Protein AF-A0A2M8QP90-F1 (afdb_monomer)

Radius of gyration: 18.32 Å; Cα contacts (8 Å, |Δi|>4): 76; chains: 1; bounding box: 29×22×55 Å

Sequence (89 aa):
MGLSMGLPASLDREEPEILRIYETLAAAARARGQIAGMHNHSANYARRMVDLGFDFVTVGSDLGHMLTNGLTDIRRFA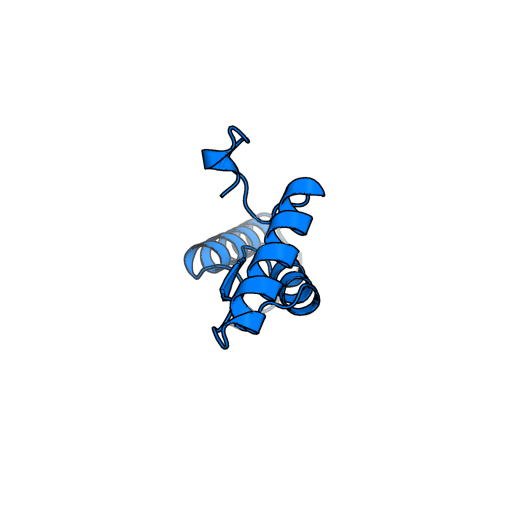VVPEGTAASAY

Foldseek 3Di:
DVVVVVDPDDFLDDPPVVLVVLLVQLVVCVVVVHAAEDEHQAPVSQVVSVVSRHPYYDHRDPVSVCVVVVVVVVVVVVPDDPDDDDDDD

Mean predicted aligned error: 6.04 Å

Structure (mmCIF, N/CA/C/O backbone):
data_AF-A0A2M8QP90-F1
#
_entry.id   AF-A0A2M8QP90-F1
#
loop_
_atom_site.group_PDB
_atom_site.id
_atom_site.type_symbol
_atom_site.label_atom_id
_atom_site.label_alt_id
_atom_site.label_comp_id
_atom_site.label_asym_id
_atom_site.label_entity_id
_atom_site.label_seq_id
_atom_site.pdbx_PDB_ins_code
_atom_site.Cartn_x
_atom_site.Cartn_y
_atom_site.Cartn_z
_atom_site.occupancy
_atom_site.B_iso_or_equiv
_atom_site.auth_seq_id
_atom_site.auth_comp_id
_atom_site.auth_asym_id
_atom_site.auth_atom_id
_atom_site.pdbx_PDB_model_num
ATOM 1 N N . MET A 1 1 ? 8.931 3.301 6.670 1.00 85.31 1 MET A N 1
ATOM 2 C CA . MET A 1 1 ? 8.707 2.583 7.943 1.00 85.31 1 MET A CA 1
ATOM 3 C C . MET A 1 1 ? 9.802 1.544 8.198 1.00 85.31 1 MET A C 1
ATOM 5 O O . MET A 1 1 ? 10.648 1.833 9.028 1.00 85.31 1 MET A O 1
ATOM 9 N N . GLY A 1 2 ? 9.898 0.432 7.452 1.00 91.94 2 GLY A N 1
ATOM 10 C CA . GLY A 1 2 ? 10.884 -0.629 7.755 1.00 91.94 2 GLY A CA 1
ATOM 11 C C . GLY A 1 2 ? 12.360 -0.199 7.805 1.00 91.94 2 GLY A C 1
ATOM 12 O O . GLY A 1 2 ? 13.104 -0.700 8.640 1.00 91.94 2 GLY A O 1
ATOM 13 N N . LEU A 1 3 ? 12.772 0.795 7.008 1.00 94.00 3 LEU A N 1
ATOM 14 C CA . LEU A 1 3 ? 14.131 1.353 7.079 1.00 94.00 3 LEU A CA 1
ATOM 15 C C . LEU A 1 3 ? 14.467 1.913 8.475 1.00 94.00 3 LEU A C 1
ATOM 17 O O . LEU A 1 3 ? 15.555 1.684 8.990 1.00 94.00 3 LEU A O 1
ATOM 21 N N . SER A 1 4 ? 13.513 2.587 9.125 1.00 93.94 4 SER A N 1
ATOM 22 C CA . SER A 1 4 ? 13.666 3.107 10.493 1.00 93.94 4 SER A CA 1
ATOM 23 C C . SER A 1 4 ? 13.730 1.999 11.549 1.00 93.94 4 SER A C 1
ATOM 25 O O . SER A 1 4 ? 14.128 2.259 12.677 1.00 93.94 4 SER A O 1
ATOM 27 N N . MET A 1 5 ? 13.342 0.774 11.189 1.00 94.12 5 MET A N 1
ATOM 28 C CA . MET A 1 5 ? 13.420 -0.420 12.034 1.00 94.12 5 MET A CA 1
ATOM 29 C C . MET A 1 5 ? 14.677 -1.257 11.746 1.00 94.12 5 MET A C 1
ATOM 31 O O . MET A 1 5 ? 14.784 -2.378 12.229 1.00 94.12 5 MET A O 1
ATOM 35 N N . GLY A 1 6 ? 15.617 -0.744 10.942 1.00 95.25 6 GLY A N 1
ATOM 36 C CA . GLY A 1 6 ? 16.845 -1.455 10.575 1.00 95.25 6 GLY A CA 1
ATOM 37 C C . GLY A 1 6 ? 16.672 -2.498 9.468 1.00 95.25 6 GLY A C 1
ATOM 38 O O . GLY A 1 6 ? 17.594 -3.269 9.215 1.00 95.25 6 GLY A O 1
ATOM 39 N N . LEU A 1 7 ? 15.518 -2.534 8.791 1.00 94.56 7 LEU A N 1
ATOM 40 C CA . LEU A 1 7 ? 15.292 -3.442 7.666 1.00 94.56 7 LEU A CA 1
ATOM 41 C C . LEU A 1 7 ? 15.863 -2.858 6.360 1.00 94.56 7 LEU A C 1
ATOM 43 O O . LEU A 1 7 ? 15.819 -1.636 6.168 1.00 94.56 7 LEU A O 1
ATOM 47 N N . PRO A 1 8 ? 16.321 -3.702 5.413 1.00 95.38 8 PRO A N 1
ATOM 48 C CA . PRO A 1 8 ? 16.763 -3.254 4.091 1.00 95.38 8 PRO A CA 1
ATOM 49 C C . PRO A 1 8 ? 15.683 -2.446 3.375 1.00 95.38 8 PRO A C 1
ATOM 51 O O . PRO A 1 8 ? 14.501 -2.728 3.556 1.00 95.38 8 PRO A O 1
ATOM 54 N N . ALA A 1 9 ? 16.054 -1.470 2.544 1.00 93.25 9 ALA A N 1
ATOM 55 C CA . ALA A 1 9 ? 15.082 -0.699 1.770 1.00 93.25 9 ALA A CA 1
ATOM 56 C C . ALA A 1 9 ? 14.225 -1.626 0.887 1.00 93.25 9 ALA A C 1
ATOM 58 O O . ALA A 1 9 ? 14.746 -2.380 0.072 1.00 93.25 9 ALA A O 1
ATOM 59 N N . SER A 1 10 ? 12.908 -1.564 1.079 1.00 93.69 10 SER A N 1
ATOM 60 C CA . SER A 1 10 ? 11.920 -2.335 0.326 1.00 93.69 10 SER A CA 1
ATOM 61 C C . SER A 1 10 ? 10.588 -1.601 0.337 1.00 93.69 10 SER A C 1
ATOM 63 O O . SER A 1 10 ? 10.254 -0.926 1.322 1.00 93.69 10 SER A O 1
ATOM 65 N N . LEU A 1 11 ? 9.847 -1.771 -0.752 1.00 92.94 11 LEU A N 1
ATOM 66 C CA . LEU A 1 11 ? 8.435 -1.423 -0.886 1.00 92.94 11 LEU A CA 1
ATOM 67 C C . LEU A 1 11 ? 7.571 -2.656 -0.576 1.00 92.94 11 LEU A C 1
ATOM 69 O O . LEU A 1 11 ? 8.138 -3.731 -0.387 1.00 92.94 11 LEU A O 1
ATOM 73 N N . ASP A 1 12 ? 6.248 -2.467 -0.492 1.00 95.38 12 ASP A N 1
ATOM 74 C CA . ASP A 1 12 ? 5.221 -3.519 -0.357 1.00 95.38 12 ASP A CA 1
ATOM 75 C C . ASP A 1 12 ? 5.657 -4.674 0.558 1.00 95.38 12 ASP A C 1
ATOM 77 O O . ASP A 1 12 ? 5.982 -5.775 0.119 1.00 95.38 12 ASP A O 1
ATOM 81 N N . ARG A 1 13 ? 5.758 -4.366 1.854 1.00 94.81 13 ARG A N 1
ATOM 82 C CA . ARG A 1 13 ? 6.342 -5.255 2.861 1.00 94.81 13 ARG A CA 1
ATOM 83 C C . ARG A 1 13 ? 5.401 -6.362 3.300 1.00 94.81 13 ARG A C 1
ATOM 85 O O . ARG A 1 13 ? 4.217 -6.143 3.506 1.00 94.81 13 ARG A O 1
ATOM 92 N N . GLU A 1 14 ? 5.971 -7.530 3.544 1.00 95.25 14 GLU A N 1
ATOM 93 C CA . GLU A 1 14 ? 5.221 -8.768 3.772 1.00 95.25 14 GLU A CA 1
ATOM 94 C C . GLU A 1 14 ? 5.521 -9.415 5.126 1.00 95.25 14 GLU A C 1
ATOM 96 O O . GLU A 1 14 ? 4.886 -10.396 5.513 1.00 95.25 14 GLU A O 1
ATOM 101 N N . GLU A 1 15 ? 6.479 -8.868 5.872 1.00 96.25 15 GLU A N 1
ATOM 102 C CA . GLU A 1 15 ? 6.854 -9.376 7.182 1.00 96.25 15 GLU A CA 1
ATOM 103 C C . GLU A 1 15 ? 5.636 -9.319 8.140 1.00 96.25 15 GLU A C 1
ATOM 105 O O . GLU A 1 15 ? 5.029 -8.252 8.297 1.00 96.25 15 GLU A O 1
ATOM 110 N N . PRO A 1 16 ? 5.254 -10.424 8.814 1.00 96.06 16 PRO A N 1
ATOM 111 C CA . PRO A 1 16 ? 4.054 -10.468 9.659 1.00 96.06 16 PRO A CA 1
ATOM 112 C C . PRO A 1 16 ? 4.024 -9.407 10.766 1.00 96.06 16 PRO A C 1
ATOM 114 O O . PRO A 1 16 ? 2.968 -8.879 11.118 1.00 96.06 16 PRO A O 1
ATOM 117 N N . GLU A 1 17 ? 5.186 -9.065 11.323 1.00 95.69 17 GLU A N 1
ATOM 118 C 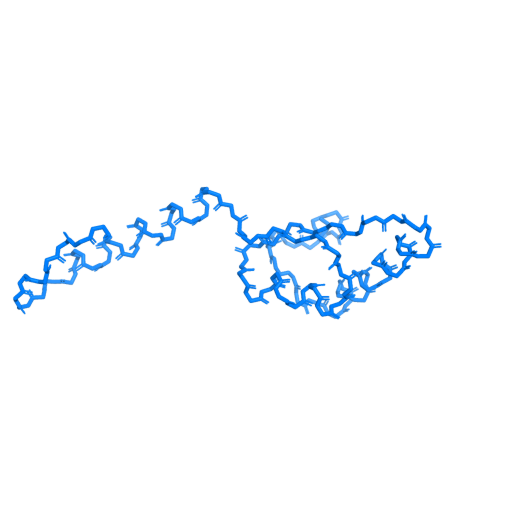CA . GLU A 1 17 ? 5.339 -8.008 12.319 1.00 95.69 17 GLU A CA 1
ATOM 119 C C . GLU A 1 17 ? 4.948 -6.637 11.759 1.00 95.69 17 GLU A C 1
ATOM 121 O O . GLU A 1 17 ? 4.314 -5.843 12.454 1.00 95.69 17 GLU A O 1
ATOM 126 N N . ILE A 1 18 ? 5.296 -6.372 10.501 1.00 96.19 18 ILE A N 1
ATOM 127 C CA . ILE A 1 18 ? 5.016 -5.116 9.804 1.00 96.19 18 ILE A CA 1
ATOM 128 C C . ILE A 1 18 ? 3.523 -5.003 9.488 1.00 96.19 18 ILE A C 1
ATOM 130 O O . ILE A 1 18 ? 2.914 -3.966 9.753 1.00 96.19 18 ILE A O 1
ATOM 134 N N . LEU A 1 19 ? 2.913 -6.085 9.007 1.00 96.94 19 LEU A N 1
ATOM 135 C CA . LEU A 1 19 ? 1.481 -6.130 8.708 1.00 96.94 19 LEU A CA 1
ATOM 136 C C . LEU A 1 19 ? 0.625 -5.903 9.962 1.00 96.94 19 LEU A C 1
ATOM 138 O O . LEU A 1 19 ? -0.309 -5.106 9.943 1.00 96.94 19 LEU A O 1
ATOM 142 N N . ARG A 1 20 ? 1.009 -6.500 11.094 1.00 97.31 20 ARG A N 1
ATOM 143 C CA . ARG A 1 20 ? 0.347 -6.274 12.389 1.00 97.31 20 ARG A CA 1
ATOM 144 C C . ARG A 1 20 ? 0.481 -4.831 12.886 1.00 97.31 20 ARG A C 1
ATOM 146 O O . ARG A 1 20 ? -0.437 -4.301 13.518 1.00 97.31 20 ARG A O 1
ATOM 153 N N . ILE A 1 21 ? 1.601 -4.164 12.593 1.00 97.12 21 ILE A N 1
ATOM 154 C CA . ILE A 1 21 ? 1.741 -2.723 12.848 1.00 97.12 21 ILE A CA 1
ATOM 155 C C . ILE A 1 21 ? 0.741 -1.940 11.989 1.00 97.12 21 ILE A C 1
ATOM 157 O O . ILE A 1 21 ? 0.090 -1.031 12.504 1.00 97.12 21 ILE A O 1
ATOM 161 N N . TYR A 1 22 ? 0.573 -2.295 10.713 1.00 97.50 22 TYR A N 1
ATOM 162 C CA . TYR A 1 22 ? -0.399 -1.644 9.831 1.00 97.50 22 TYR A CA 1
ATOM 163 C C . TYR A 1 22 ? -1.840 -1.792 10.323 1.00 97.50 22 TYR A C 1
ATOM 165 O O . TYR A 1 22 ? -2.539 -0.785 10.412 1.00 97.50 22 TYR A O 1
ATOM 173 N N . GLU 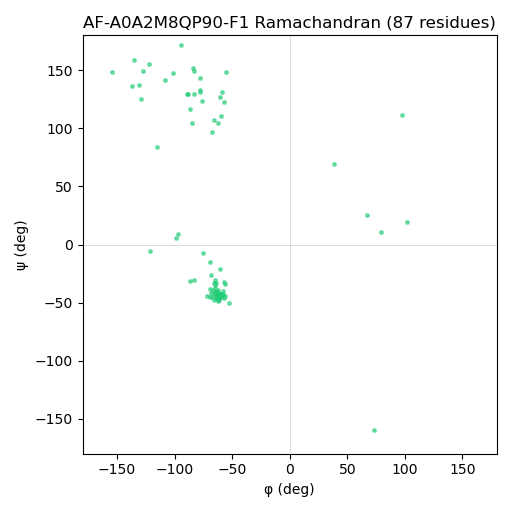A 1 23 ? -2.253 -2.994 10.729 1.00 97.69 23 GLU A N 1
ATOM 174 C CA . GLU A 1 23 ? -3.574 -3.238 11.331 1.00 97.69 23 GLU A CA 1
ATOM 175 C C . GLU A 1 23 ? -3.795 -2.364 12.570 1.00 97.69 23 GLU A C 1
ATOM 177 O O . GLU A 1 23 ? -4.829 -1.709 12.716 1.00 97.69 23 GLU A O 1
ATOM 182 N N . THR A 1 24 ? -2.786 -2.301 13.445 1.00 98.00 24 THR A N 1
ATOM 183 C CA . THR A 1 24 ? -2.830 -1.483 14.664 1.00 98.00 24 THR A CA 1
ATOM 184 C C . THR A 1 24 ? -2.997 0.001 14.326 1.00 98.00 24 THR A C 1
ATOM 186 O O . THR A 1 24 ? -3.802 0.693 14.950 1.00 98.00 24 THR A O 1
ATOM 189 N N . LEU A 1 25 ? -2.264 0.501 13.327 1.00 97.25 25 LEU A N 1
ATOM 190 C CA . LEU A 1 25 ? -2.336 1.895 12.884 1.00 97.25 25 LEU A CA 1
ATOM 191 C C . LEU A 1 25 ? -3.698 2.233 12.273 1.00 97.25 25 LEU A C 1
ATOM 193 O O . LEU A 1 25 ? -4.292 3.239 12.662 1.00 97.25 25 LEU A O 1
ATOM 197 N N . ALA A 1 26 ? -4.200 1.394 11.365 1.00 98.00 26 ALA A N 1
ATOM 198 C CA . ALA A 1 26 ? -5.497 1.584 10.722 1.00 98.00 26 ALA A CA 1
ATOM 199 C C . ALA A 1 26 ? -6.635 1.577 11.755 1.00 98.00 26 ALA A C 1
ATOM 201 O O . ALA A 1 26 ? -7.448 2.503 11.803 1.00 98.00 26 ALA A O 1
ATOM 202 N N . ALA A 1 27 ? -6.641 0.595 12.664 1.00 98.19 27 ALA A N 1
ATOM 203 C CA . ALA A 1 27 ? -7.623 0.519 13.741 1.00 98.19 27 ALA A CA 1
ATOM 204 C C . ALA A 1 27 ? -7.567 1.746 14.666 1.00 98.19 27 ALA A C 1
ATOM 206 O O . ALA A 1 27 ? -8.608 2.296 15.032 1.00 98.19 27 ALA A O 1
ATOM 207 N N . ALA A 1 28 ? -6.363 2.203 15.022 1.00 98.44 28 ALA A N 1
ATOM 208 C CA . ALA A 1 28 ? -6.182 3.358 15.891 1.00 98.44 28 ALA A CA 1
ATOM 209 C C . ALA A 1 28 ? -6.587 4.681 15.220 1.00 98.44 28 ALA A C 1
ATOM 211 O O . ALA A 1 28 ? -7.160 5.543 15.885 1.00 98.44 28 ALA A O 1
ATOM 212 N N . ALA A 1 29 ? -6.311 4.859 13.925 1.00 98.38 29 ALA A N 1
ATOM 213 C CA . ALA A 1 29 ? -6.773 6.015 13.155 1.00 98.38 29 ALA A CA 1
ATOM 214 C C . ALA A 1 29 ? -8.307 6.047 13.093 1.00 98.38 29 ALA A C 1
ATOM 216 O O . ALA A 1 29 ? -8.922 7.048 13.471 1.00 98.38 29 ALA A O 1
ATOM 217 N N . ARG A 1 30 ? -8.927 4.910 12.755 1.00 97.06 30 ARG A N 1
ATOM 218 C CA . ARG A 1 30 ? -10.385 4.764 12.714 1.00 97.06 30 ARG A CA 1
ATOM 219 C C . ARG A 1 30 ? -11.039 5.052 14.064 1.00 97.06 30 ARG A C 1
ATOM 221 O O . ARG A 1 30 ? -12.032 5.769 14.119 1.00 97.06 30 ARG A O 1
ATOM 228 N N . ALA A 1 31 ? -10.467 4.554 15.164 1.00 98.25 31 ALA A N 1
ATOM 229 C CA . ALA A 1 31 ? -10.969 4.816 16.517 1.00 98.25 31 ALA A CA 1
ATOM 230 C C . ALA A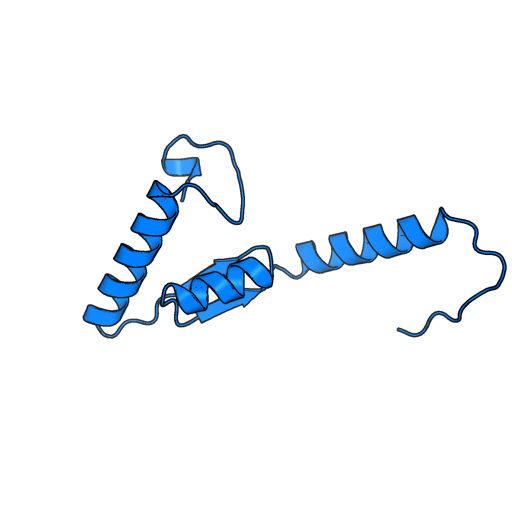 1 31 ? -10.972 6.312 16.889 1.00 98.25 31 ALA A C 1
ATOM 232 O O . ALA A 1 31 ? -11.715 6.724 17.776 1.00 98.25 31 ALA A O 1
ATOM 233 N N . ARG A 1 32 ? -10.163 7.130 16.204 1.00 98.44 32 ARG A N 1
ATOM 234 C CA . ARG A 1 32 ? -10.096 8.590 16.372 1.00 98.44 32 ARG A CA 1
ATOM 235 C C . ARG A 1 32 ? -10.896 9.358 15.313 1.00 98.44 32 ARG A C 1
ATOM 237 O O . ARG A 1 32 ? -10.797 10.580 15.268 1.00 98.44 32 ARG A O 1
ATOM 244 N N . GLY A 1 33 ? -11.643 8.671 14.446 1.00 98.00 33 GLY A N 1
ATOM 245 C CA . GLY A 1 33 ? -12.363 9.292 13.330 1.00 98.00 33 GLY A CA 1
ATOM 246 C C . GLY A 1 33 ? -11.442 9.877 12.253 1.00 98.00 33 GLY A C 1
ATOM 247 O O . GLY A 1 33 ? -11.828 10.821 11.569 1.00 98.00 33 GLY A O 1
ATOM 248 N N . GLN A 1 34 ? -10.216 9.361 12.126 1.00 98.50 34 GLN A N 1
ATOM 249 C CA . GLN A 1 34 ? -9.236 9.796 11.130 1.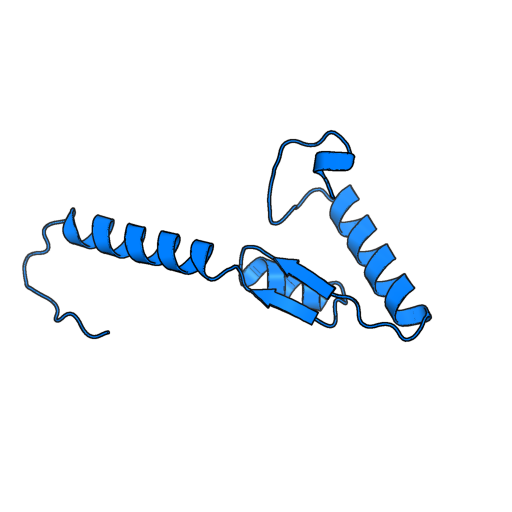00 98.50 34 GLN A CA 1
ATOM 250 C C . GLN A 1 34 ? -9.182 8.813 9.958 1.00 98.50 34 GLN A C 1
ATOM 252 O O . GLN A 1 34 ? -9.319 7.608 10.154 1.00 98.50 34 GLN A O 1
ATOM 257 N N . ILE A 1 35 ? -8.914 9.337 8.761 1.00 98.12 35 ILE A N 1
ATOM 258 C CA . ILE A 1 35 ? -8.698 8.545 7.544 1.00 98.12 35 ILE A CA 1
ATOM 259 C C . ILE A 1 35 ? -7.298 7.923 7.596 1.00 98.12 35 ILE A C 1
ATOM 261 O O . ILE A 1 35 ? -6.301 8.643 7.706 1.00 98.12 35 ILE A O 1
ATOM 265 N N . ALA A 1 36 ? -7.212 6.597 7.489 1.00 98.31 36 ALA A N 1
ATOM 266 C CA . ALA A 1 36 ? -5.943 5.884 7.388 1.00 98.31 36 ALA A CA 1
ATOM 267 C C . ALA A 1 36 ? -5.483 5.797 5.924 1.00 98.31 36 ALA A C 1
ATOM 269 O O . ALA A 1 36 ? -6.134 5.164 5.092 1.00 98.31 36 ALA A O 1
ATOM 270 N N . GLY A 1 37 ? -4.340 6.418 5.613 1.00 97.94 37 GLY A N 1
ATOM 271 C CA . GLY A 1 37 ? -3.744 6.428 4.274 1.00 97.94 37 GLY A CA 1
ATOM 272 C C . GLY A 1 37 ? -2.475 5.574 4.156 1.00 97.94 37 GLY A C 1
ATOM 273 O O . GLY A 1 37 ? -1.645 5.600 5.065 1.00 97.94 37 GLY A O 1
ATOM 274 N N . MET A 1 38 ? -2.276 4.875 3.031 1.00 97.75 38 MET A N 1
ATOM 275 C CA . MET A 1 38 ? -1.016 4.177 2.724 1.00 97.75 38 MET A CA 1
ATOM 276 C C . MET A 1 38 ? -0.559 4.365 1.271 1.00 97.75 38 MET A C 1
ATOM 278 O O . MET A 1 38 ? -1.340 4.235 0.329 1.00 97.75 38 MET A O 1
ATOM 282 N N . HIS A 1 39 ? 0.740 4.625 1.095 1.00 97.12 39 HIS A N 1
ATOM 283 C CA . HIS A 1 39 ? 1.398 4.529 -0.205 1.00 97.12 39 HIS A CA 1
ATOM 284 C C . HIS A 1 39 ? 1.797 3.080 -0.506 1.0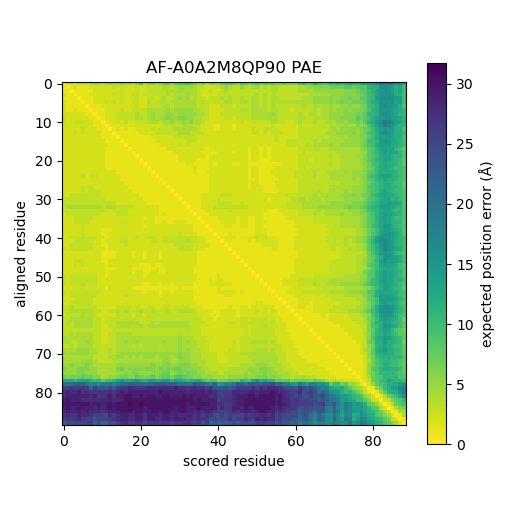0 97.12 39 HIS A C 1
ATOM 286 O O . HIS A 1 39 ? 2.470 2.458 0.315 1.00 97.12 39 HIS A O 1
ATOM 292 N N . ASN A 1 40 ? 1.439 2.589 -1.693 1.00 97.50 40 ASN A N 1
ATOM 293 C CA . ASN A 1 40 ? 1.754 1.238 -2.165 1.00 97.50 40 ASN A CA 1
ATOM 294 C C . ASN A 1 40 ? 2.423 1.290 -3.533 1.00 97.50 40 ASN A C 1
ATOM 296 O O . ASN A 1 40 ? 2.119 2.169 -4.343 1.00 97.50 40 ASN A O 1
ATOM 300 N N . HIS A 1 41 ? 3.286 0.319 -3.805 1.00 96.06 41 HIS A N 1
ATOM 301 C CA . HIS A 1 41 ? 4.004 0.195 -5.066 1.00 96.06 41 HIS A CA 1
ATOM 302 C C . HIS A 1 41 ? 3.214 -0.579 -6.125 1.00 96.06 41 HIS A C 1
ATOM 304 O O . HIS A 1 41 ? 3.324 -0.268 -7.309 1.00 96.06 41 HIS A O 1
ATOM 310 N N . SER A 1 42 ? 2.390 -1.545 -5.714 1.00 95.38 42 SER A N 1
ATOM 311 C CA . SER A 1 42 ? 1.594 -2.381 -6.614 1.00 95.38 42 SER A CA 1
ATOM 312 C C . SER A 1 42 ? 0.090 -2.317 -6.333 1.00 95.38 42 SER A C 1
ATOM 314 O O . SER A 1 42 ? -0.359 -2.063 -5.213 1.00 95.38 42 SER A O 1
ATOM 316 N N . ALA A 1 43 ? -0.712 -2.599 -7.365 1.00 96.25 43 ALA A N 1
ATOM 317 C CA . ALA A 1 43 ? -2.171 -2.650 -7.259 1.00 96.25 43 ALA A CA 1
ATOM 318 C C . ALA A 1 43 ? -2.665 -3.773 -6.336 1.00 96.25 43 ALA A C 1
ATOM 320 O O . ALA A 1 43 ? -3.570 -3.559 -5.531 1.00 96.25 43 ALA A O 1
ATOM 321 N N . ASN A 1 44 ? -2.044 -4.954 -6.408 1.00 97.19 44 ASN A N 1
ATOM 322 C CA . ASN A 1 44 ? -2.415 -6.090 -5.562 1.00 97.19 44 ASN A CA 1
ATOM 323 C C . ASN A 1 44 ? -2.172 -5.783 -4.082 1.00 97.19 44 ASN A C 1
ATOM 325 O O . ASN A 1 44 ? -3.025 -6.062 -3.240 1.00 97.19 44 ASN A O 1
ATOM 329 N N . TYR A 1 45 ? -1.037 -5.156 -3.770 1.00 97.75 45 TYR A N 1
ATOM 330 C CA . TYR A 1 45 ? -0.727 -4.769 -2.404 1.00 97.75 45 TYR A CA 1
ATOM 331 C C . TYR A 1 45 ? -1.660 -3.655 -1.911 1.00 97.75 45 TYR A C 1
ATOM 333 O O . TYR A 1 45 ? -2.207 -3.759 -0.816 1.00 97.75 45 TYR A O 1
ATOM 341 N N . ALA A 1 46 ? -1.960 -2.653 -2.747 1.00 98.31 46 ALA A N 1
ATOM 342 C CA . ALA A 1 46 ? -2.957 -1.630 -2.426 1.00 98.31 46 ALA A CA 1
ATOM 343 C C . ALA A 1 46 ? -4.329 -2.240 -2.091 1.00 98.31 46 ALA A C 1
ATOM 345 O O . ALA A 1 46 ? -4.940 -1.867 -1.088 1.00 98.31 46 ALA A O 1
ATOM 346 N N . ARG A 1 47 ? -4.794 -3.227 -2.875 1.00 98.25 47 ARG A N 1
ATOM 347 C CA . ARG A 1 47 ? -6.056 -3.931 -2.600 1.00 98.25 47 ARG A CA 1
ATOM 348 C C . ARG A 1 47 ? -6.033 -4.619 -1.241 1.00 98.25 47 ARG A C 1
ATOM 350 O O . ARG A 1 47 ? -7.014 -4.523 -0.507 1.00 98.25 47 ARG A O 1
ATOM 357 N N . ARG A 1 48 ? -4.919 -5.260 -0.896 1.00 97.81 48 ARG A N 1
ATOM 358 C CA . ARG A 1 48 ? -4.739 -5.892 0.410 1.00 97.81 48 ARG A CA 1
ATOM 359 C C . ARG A 1 48 ? -4.736 -4.878 1.553 1.00 97.81 48 ARG A C 1
ATOM 361 O O . ARG A 1 48 ? -5.285 -5.168 2.607 1.00 97.81 48 ARG A O 1
ATOM 368 N N . MET A 1 49 ? -4.155 -3.692 1.371 1.00 98.19 49 MET A N 1
ATOM 369 C CA . MET A 1 49 ? -4.188 -2.657 2.413 1.00 98.19 49 MET A CA 1
ATOM 370 C C . MET A 1 49 ? -5.608 -2.148 2.669 1.00 98.19 49 MET A C 1
ATOM 372 O O . MET A 1 49 ? -5.958 -1.880 3.815 1.00 98.19 49 MET A O 1
ATOM 376 N N . VAL A 1 50 ? -6.458 -2.101 1.639 1.00 98.12 50 VAL A N 1
ATOM 377 C CA . VAL A 1 50 ? -7.897 -1.859 1.833 1.00 98.12 50 VAL A CA 1
ATOM 378 C C . VAL A 1 50 ? -8.521 -2.961 2.699 1.00 98.12 50 VAL A C 1
ATOM 380 O O . VAL A 1 50 ? -9.261 -2.651 3.627 1.00 98.12 50 VAL A O 1
ATOM 383 N N . ASP A 1 51 ? -8.177 -4.236 2.472 1.00 97.38 51 ASP A N 1
ATOM 384 C CA . ASP A 1 51 ? -8.671 -5.349 3.305 1.00 97.38 51 ASP A CA 1
ATOM 385 C C . ASP A 1 51 ? -8.168 -5.287 4.758 1.00 97.38 51 ASP A C 1
ATOM 387 O O . ASP A 1 51 ? -8.887 -5.683 5.674 1.00 97.38 51 ASP A O 1
ATOM 391 N N . LEU A 1 52 ? -6.973 -4.734 4.991 1.00 96.69 52 LEU A N 1
ATOM 392 C CA . LEU A 1 52 ? -6.434 -4.472 6.334 1.00 96.69 52 LEU A CA 1
ATOM 393 C C . LEU A 1 52 ? -7.071 -3.254 7.026 1.00 96.69 52 LEU A C 1
ATOM 395 O O . LEU A 1 52 ? -6.820 -3.020 8.209 1.00 96.69 52 LEU A O 1
ATOM 399 N N . GLY A 1 53 ? -7.908 -2.490 6.320 1.00 96.88 53 GLY A N 1
ATOM 400 C CA . GLY A 1 53 ? -8.684 -1.388 6.885 1.00 96.88 53 GLY A CA 1
ATOM 401 C C . GLY A 1 53 ? -8.131 0.010 6.615 1.00 96.88 53 GLY A C 1
ATOM 402 O O . GLY A 1 53 ? -8.492 0.931 7.343 1.00 96.88 53 GLY A O 1
ATOM 403 N N . PHE A 1 54 ? -7.274 0.188 5.606 1.00 98.56 54 PHE A N 1
ATOM 404 C CA . PHE A 1 54 ? -6.918 1.524 5.120 1.00 98.56 54 PHE A CA 1
ATOM 405 C C . PH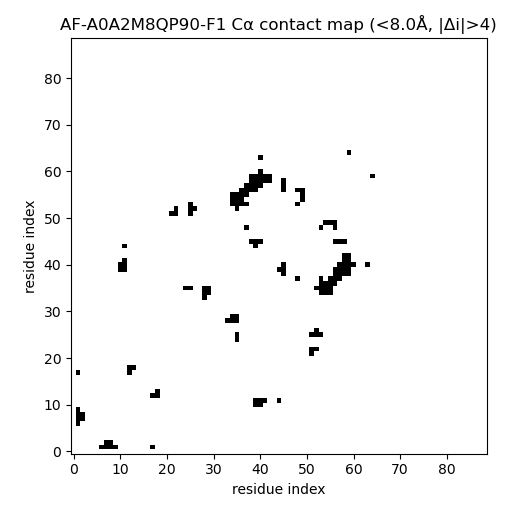E A 1 54 ? -8.033 2.095 4.238 1.00 98.56 54 PHE A C 1
ATOM 407 O O . PHE A 1 54 ? -8.510 1.434 3.317 1.00 98.56 54 PHE A O 1
ATOM 414 N N . ASP A 1 55 ? -8.407 3.346 4.497 1.00 98.12 55 ASP A N 1
ATOM 415 C CA . ASP A 1 55 ? -9.475 4.057 3.787 1.00 98.12 55 ASP A CA 1
ATOM 416 C C . ASP A 1 55 ? -8.984 4.677 2.470 1.00 98.12 55 ASP A C 1
ATOM 418 O O . ASP A 1 55 ? -9.742 4.829 1.512 1.00 98.12 55 ASP A O 1
ATOM 422 N N . PHE A 1 56 ? -7.704 5.059 2.424 1.00 98.19 56 PHE A N 1
ATOM 423 C CA . PHE A 1 56 ? -7.071 5.686 1.269 1.00 98.19 56 PHE A CA 1
ATOM 424 C C . PHE A 1 56 ? -5.777 4.959 0.904 1.00 98.19 56 PHE A C 1
ATOM 426 O O . PHE A 1 56 ? -4.862 4.830 1.718 1.00 98.19 56 PHE A O 1
ATOM 433 N N . VAL A 1 57 ? -5.665 4.514 -0.346 1.00 98.44 57 VAL A N 1
ATOM 434 C CA . VAL A 1 57 ? -4.482 3.806 -0.843 1.00 98.44 57 VAL A CA 1
ATOM 435 C C . VAL A 1 57 ? -4.003 4.411 -2.155 1.00 98.44 57 VAL A C 1
ATOM 437 O O . VAL A 1 57 ? -4.808 4.704 -3.038 1.00 98.44 57 VAL A O 1
ATOM 440 N N . THR A 1 58 ? -2.689 4.575 -2.316 1.00 98.19 58 THR A N 1
ATOM 441 C CA . THR A 1 58 ? -2.122 4.827 -3.649 1.00 98.19 58 THR A CA 1
ATOM 442 C C . THR A 1 58 ? -1.911 3.506 -4.379 1.00 98.19 58 THR A C 1
ATOM 444 O O . THR A 1 58 ? -1.656 2.480 -3.749 1.00 98.19 58 THR A O 1
ATOM 447 N N . VAL A 1 59 ? -1.963 3.542 -5.709 1.00 97.44 59 VAL A N 1
ATOM 448 C CA . VAL A 1 59 ? -1.672 2.400 -6.583 1.00 97.44 59 VAL A CA 1
ATOM 449 C C . VAL A 1 59 ? -0.431 2.747 -7.397 1.00 97.44 59 VAL A C 1
ATOM 451 O O . VAL A 1 59 ? -0.540 3.277 -8.495 1.00 97.44 59 VAL A O 1
ATOM 454 N N . GLY A 1 60 ? 0.749 2.533 -6.821 1.00 95.81 60 GLY A N 1
ATOM 455 C CA . GLY A 1 60 ? 2.021 2.879 -7.452 1.00 95.81 60 GLY A CA 1
ATOM 456 C C . GLY A 1 60 ? 2.322 4.381 -7.481 1.00 95.81 60 GLY A C 1
ATOM 457 O O . GLY A 1 60 ? 1.790 5.173 -6.697 1.00 95.81 60 GLY A O 1
ATOM 458 N N . SER A 1 61 ? 3.224 4.751 -8.389 1.00 96.38 61 SER A N 1
ATOM 459 C CA . SER A 1 61 ? 3.597 6.128 -8.725 1.00 96.38 61 SER A CA 1
ATOM 460 C C . SER A 1 61 ? 3.674 6.293 -10.241 1.00 96.38 61 SER A C 1
ATOM 462 O O . SER A 1 61 ? 3.856 5.319 -10.973 1.00 96.38 61 SER A O 1
ATOM 464 N N . ASP A 1 62 ? 3.570 7.533 -10.711 1.00 96.12 62 ASP A N 1
ATOM 465 C CA . ASP A 1 62 ? 3.751 7.896 -12.118 1.00 96.12 62 ASP A CA 1
ATOM 466 C C . ASP A 1 62 ? 5.086 7.386 -12.682 1.00 96.12 62 ASP A C 1
ATOM 468 O O . ASP A 1 62 ? 5.101 6.675 -13.685 1.00 96.12 62 ASP A O 1
ATOM 472 N N . LEU A 1 63 ? 6.195 7.643 -11.986 1.00 95.50 63 LEU A N 1
ATOM 473 C CA . LEU A 1 63 ? 7.525 7.180 -12.361 1.00 95.50 63 LEU A CA 1
ATOM 474 C C . LEU A 1 63 ? 7.593 5.650 -12.418 1.00 95.50 63 LEU A C 1
ATOM 476 O O . LEU A 1 63 ? 8.141 5.094 -13.369 1.00 95.50 63 LEU A O 1
ATOM 480 N N . GLY A 1 64 ? 7.024 4.959 -11.424 1.00 94.31 64 GLY A N 1
ATOM 481 C CA . GLY A 1 64 ? 6.993 3.496 -11.391 1.00 94.31 64 GLY A CA 1
ATOM 482 C C . GLY A 1 64 ? 6.237 2.910 -12.585 1.00 94.31 64 GLY A C 1
ATOM 483 O O . GLY A 1 64 ? 6.717 1.969 -13.223 1.00 94.31 64 GLY A O 1
ATOM 484 N N . HIS A 1 65 ? 5.096 3.502 -12.938 1.00 95.56 65 HIS A N 1
ATOM 485 C CA . HIS A 1 65 ? 4.310 3.095 -14.100 1.00 95.56 65 HIS A CA 1
ATOM 486 C C . HIS A 1 65 ? 5.023 3.395 -15.420 1.00 95.56 65 HIS A C 1
ATOM 488 O O . HIS A 1 65 ? 5.098 2.514 -16.277 1.00 95.56 65 HIS A O 1
ATOM 494 N N . MET A 1 66 ? 5.605 4.589 -15.571 1.00 96.88 66 MET A N 1
ATOM 495 C CA . MET A 1 66 ? 6.365 4.963 -16.767 1.00 96.88 66 MET A CA 1
ATOM 496 C C . MET A 1 66 ? 7.554 4.027 -16.997 1.00 96.88 66 MET A C 1
ATOM 498 O O . MET A 1 66 ? 7.746 3.548 -18.112 1.00 96.88 66 MET A O 1
ATOM 502 N N . LEU A 1 67 ? 8.320 3.713 -15.947 1.00 96.50 67 LEU A N 1
ATOM 503 C CA . LEU A 1 67 ? 9.447 2.781 -16.033 1.00 96.50 67 LEU A CA 1
ATOM 504 C C . LEU A 1 67 ? 8.987 1.365 -16.391 1.00 96.50 67 LEU A C 1
ATOM 506 O O . LEU A 1 67 ? 9.568 0.734 -17.273 1.00 96.50 67 LEU A O 1
ATOM 510 N N . THR A 1 68 ? 7.935 0.869 -15.737 1.00 94.31 68 THR A N 1
ATOM 511 C CA . THR A 1 68 ? 7.409 -0.483 -15.981 1.00 94.31 68 THR A CA 1
ATOM 512 C C . THR A 1 68 ? 6.908 -0.633 -17.414 1.00 94.31 68 THR A C 1
ATOM 514 O O . THR A 1 68 ? 7.242 -1.613 -18.088 1.00 94.31 68 THR A O 1
ATOM 517 N N . ASN A 1 69 ? 6.143 0.345 -17.906 1.00 95.69 69 ASN A N 1
ATOM 518 C CA . ASN A 1 69 ? 5.626 0.305 -19.268 1.00 95.69 69 ASN A CA 1
ATOM 519 C C . ASN A 1 69 ? 6.745 0.492 -20.299 1.00 95.69 69 ASN A C 1
ATOM 521 O O . ASN A 1 69 ? 6.857 -0.305 -21.224 1.00 95.69 69 ASN A O 1
ATOM 525 N N . GLY A 1 70 ? 7.647 1.455 -20.087 1.00 96.62 70 GLY A N 1
ATOM 526 C CA . GLY A 1 70 ? 8.787 1.674 -20.978 1.00 96.62 70 GLY A CA 1
ATOM 527 C C . GLY A 1 70 ? 9.682 0.437 -21.109 1.00 96.62 70 GLY A C 1
ATOM 528 O O . GLY A 1 70 ? 10.064 0.058 -22.214 1.00 96.62 70 GLY A O 1
ATOM 529 N N . LEU A 1 71 ? 9.964 -0.263 -20.004 1.00 95.75 71 LEU A N 1
ATOM 530 C CA . LEU A 1 71 ? 10.699 -1.533 -20.045 1.00 95.75 71 LEU A CA 1
ATOM 531 C C . LEU A 1 71 ? 9.926 -2.636 -20.774 1.00 95.75 71 LEU A C 1
ATOM 533 O O . LEU A 1 71 ? 10.539 -3.470 -21.442 1.00 95.75 71 LEU A O 1
ATOM 537 N N . THR A 1 72 ? 8.600 -2.661 -20.649 1.00 95.44 72 THR A N 1
ATOM 538 C CA . THR A 1 72 ? 7.747 -3.612 -21.372 1.00 95.44 72 THR A CA 1
ATOM 539 C C . THR A 1 72 ? 7.837 -3.383 -22.879 1.00 95.44 72 THR A C 1
ATOM 541 O O . THR A 1 72 ? 8.056 -4.339 -23.622 1.00 95.44 72 THR A O 1
ATOM 544 N N . ASP A 1 73 ? 7.765 -2.131 -23.324 1.00 93.31 73 ASP A N 1
ATOM 545 C CA . ASP A 1 73 ? 7.864 -1.775 -24.740 1.00 93.31 73 ASP A CA 1
ATOM 546 C C . ASP A 1 73 ? 9.254 -2.076 -25.315 1.00 93.31 73 ASP A C 1
ATOM 548 O O . ASP A 1 73 ? 9.362 -2.680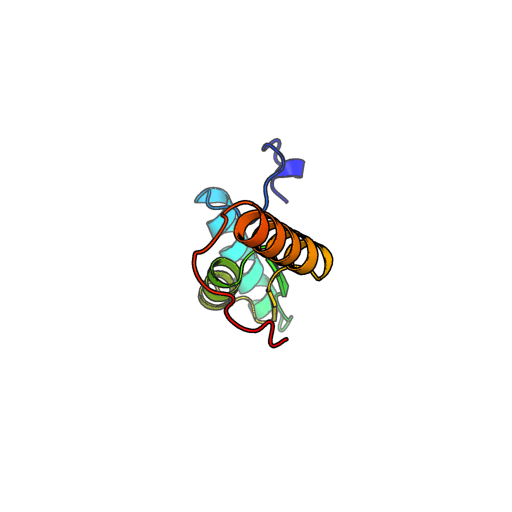 -26.382 1.00 93.31 73 ASP A O 1
ATOM 552 N N . ILE A 1 74 ? 10.329 -1.770 -24.578 1.00 94.38 74 ILE A N 1
ATOM 553 C CA . ILE A 1 74 ? 11.701 -2.119 -24.988 1.00 94.38 74 ILE A CA 1
ATOM 554 C C . ILE A 1 74 ? 11.863 -3.638 -25.133 1.00 94.38 74 ILE A C 1
ATOM 556 O O . ILE A 1 74 ? 12.453 -4.108 -26.105 1.00 94.38 74 ILE A O 1
ATOM 560 N N . ARG A 1 75 ? 11.333 -4.426 -24.189 1.00 92.06 75 ARG A N 1
ATOM 561 C CA . ARG A 1 75 ? 11.385 -5.896 -24.260 1.00 92.06 75 ARG A CA 1
ATOM 562 C C . ARG A 1 75 ? 10.614 -6.432 -25.463 1.00 92.06 75 ARG A C 1
ATOM 564 O O . ARG A 1 75 ? 11.105 -7.342 -26.120 1.00 92.06 75 ARG A O 1
ATOM 571 N N . ARG A 1 76 ? 9.446 -5.860 -25.770 1.00 88.75 76 ARG A N 1
ATOM 572 C CA . ARG A 1 76 ? 8.668 -6.204 -26.972 1.00 88.75 76 ARG A CA 1
ATOM 573 C C . ARG A 1 76 ? 9.426 -5.875 -28.250 1.00 88.75 76 ARG A C 1
ATOM 575 O O . ARG A 1 76 ? 9.395 -6.675 -29.168 1.00 88.75 76 ARG A O 1
ATOM 582 N N . PHE A 1 77 ? 10.119 -4.740 -28.297 1.00 86.75 77 PHE A N 1
ATOM 583 C CA . PHE A 1 77 ? 10.943 -4.364 -29.444 1.00 86.75 77 PHE A CA 1
ATOM 584 C C . PHE A 1 77 ? 12.154 -5.293 -29.629 1.00 86.75 77 PHE A C 1
ATOM 586 O O . PHE A 1 77 ? 12.502 -5.643 -30.753 1.00 86.75 77 PHE A O 1
ATOM 593 N N . ALA A 1 78 ? 12.794 -5.707 -28.530 1.00 86.88 78 ALA A N 1
ATOM 594 C CA . ALA A 1 78 ? 13.958 -6.594 -28.565 1.00 86.88 78 ALA A CA 1
ATOM 595 C C . ALA A 1 78 ? 13.621 -8.023 -29.032 1.00 86.88 78 ALA A C 1
ATOM 597 O O . ALA A 1 78 ? 14.483 -8.721 -29.565 1.00 86.88 78 ALA A O 1
ATOM 598 N N . VAL A 1 79 ? 12.378 -8.466 -28.836 1.00 77.81 79 VAL A N 1
ATOM 599 C CA . VAL A 1 79 ? 11.859 -9.711 -29.407 1.00 77.81 79 VAL A CA 1
ATOM 600 C C . VAL A 1 79 ? 11.362 -9.383 -30.810 1.00 77.81 79 VAL A C 1
ATOM 602 O O . VAL A 1 79 ? 10.310 -8.782 -30.921 1.00 77.81 79 VAL A O 1
ATOM 605 N N . VAL A 1 80 ? 12.085 -9.747 -31.875 1.00 59.91 80 VAL A N 1
ATOM 606 C CA . VAL A 1 80 ? 11.612 -9.551 -33.263 1.00 59.91 80 VAL A CA 1
ATOM 607 C C . VAL A 1 80 ? 10.377 -10.434 -33.497 1.00 59.91 80 VAL A C 1
ATOM 609 O O . VAL A 1 80 ? 10.543 -11.651 -33.608 1.00 59.91 80 VAL A O 1
ATOM 612 N N . PRO A 1 81 ? 9.146 -9.898 -33.577 1.00 58.34 81 PRO A N 1
ATOM 613 C CA . P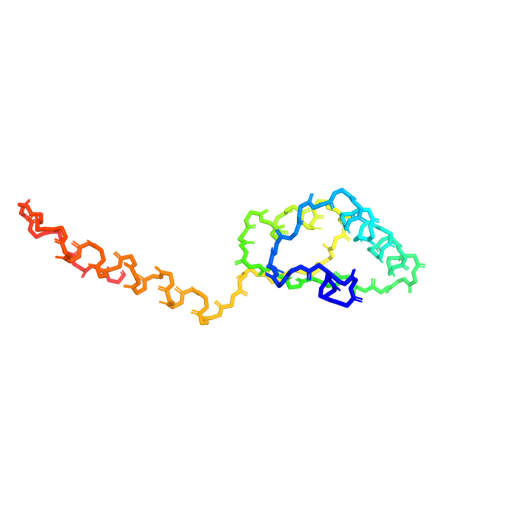RO A 1 81 ? 7.972 -10.709 -33.857 1.00 58.34 81 PRO A CA 1
ATOM 614 C C . PRO A 1 81 ? 7.800 -10.789 -35.379 1.00 58.34 81 PRO A C 1
ATOM 616 O O . PRO A 1 81 ? 7.804 -9.763 -36.065 1.00 58.34 81 PRO A O 1
ATOM 619 N N . GLU A 1 82 ? 7.634 -11.994 -35.929 1.00 57.84 82 GLU A N 1
ATOM 620 C CA . GLU A 1 82 ? 7.100 -12.145 -37.285 1.00 57.84 82 GLU A CA 1
ATOM 621 C C . GLU A 1 82 ? 5.699 -11.517 -37.325 1.00 57.84 82 GLU A C 1
ATOM 623 O O . GLU A 1 82 ? 4.759 -12.023 -36.716 1.00 57.84 82 GLU A O 1
ATOM 628 N N . GLY A 1 83 ? 5.566 -10.391 -38.025 1.00 58.47 83 GLY A N 1
ATOM 629 C CA . GLY A 1 83 ? 4.291 -9.700 -38.201 1.00 58.47 83 GLY A CA 1
ATOM 630 C C . GLY A 1 83 ? 4.100 -8.539 -37.229 1.00 58.47 83 GLY A C 1
ATOM 631 O O . GLY A 1 83 ? 3.907 -8.697 -36.026 1.00 58.47 83 GLY A O 1
ATOM 632 N N . THR A 1 84 ? 4.113 -7.334 -37.788 1.00 55.47 84 THR A N 1
ATOM 633 C CA . THR A 1 84 ? 3.808 -6.081 -37.099 1.00 55.47 84 THR A CA 1
ATOM 634 C C . THR A 1 84 ? 2.365 -6.082 -36.593 1.00 55.47 84 THR A C 1
ATOM 636 O O . THR A 1 84 ? 1.435 -5.878 -37.375 1.00 55.47 84 THR A O 1
ATOM 639 N N . ALA A 1 85 ? 2.165 -6.263 -35.289 1.00 57.12 85 ALA A N 1
ATOM 640 C CA . ALA A 1 85 ? 0.927 -5.843 -34.645 1.00 57.12 85 ALA A CA 1
ATOM 641 C C . ALA A 1 85 ? 0.974 -4.324 -34.423 1.00 57.12 85 ALA A C 1
ATOM 643 O O . ALA A 1 85 ? 1.976 -3.785 -33.952 1.00 57.12 85 ALA A O 1
ATOM 644 N N . ALA A 1 86 ? -0.098 -3.640 -34.822 1.00 56.47 86 ALA A N 1
ATOM 645 C CA . ALA A 1 86 ? -0.199 -2.190 -34.780 1.00 56.47 86 ALA A CA 1
ATOM 646 C C . ALA A 1 86 ? -0.015 -1.655 -33.355 1.00 56.47 86 ALA A C 1
ATOM 648 O O . ALA A 1 86 ? -0.668 -2.112 -32.416 1.00 56.47 86 ALA A O 1
ATOM 649 N N . SER A 1 87 ? 0.852 -0.648 -33.232 1.00 57.28 87 SER A N 1
ATOM 650 C CA . SER A 1 87 ? 0.913 0.216 -32.060 1.00 57.28 87 SER A CA 1
ATOM 651 C C . SER A 1 87 ? -0.372 1.037 -32.018 1.00 57.28 87 SER A C 1
ATOM 653 O O . SER A 1 87 ? -0.516 2.033 -32.728 1.00 57.28 87 SER A O 1
ATOM 655 N N . ALA A 1 88 ? -1.335 0.569 -31.237 1.00 58.16 88 ALA A N 1
ATOM 656 C CA . ALA A 1 88 ? -2.322 1.444 -30.647 1.00 58.16 88 ALA A CA 1
ATOM 657 C C . ALA A 1 88 ? -1.727 1.878 -29.311 1.00 58.16 88 ALA A C 1
ATOM 659 O O . ALA A 1 88 ? -1.265 1.034 -28.542 1.00 58.16 88 ALA A O 1
ATOM 660 N N . TYR A 1 89 ? -1.716 3.180 -29.055 1.00 52.12 89 TYR A N 1
ATOM 661 C CA . TYR A 1 89 ? -1.841 3.608 -27.668 1.00 52.12 89 TYR A CA 1
ATOM 662 C C . TYR A 1 89 ? -2.977 2.834 -26.987 1.00 52.12 89 TYR A C 1
ATOM 664 O O . TYR A 1 89 ? -4.026 2.649 -27.652 1.00 52.12 89 TYR A O 1
#

pLDDT: mean 91.4, std 12.62, range [52.12, 98.56]

Solvent-accessible surface area (backbone atoms only — not comparable to full-atom values): 5374 Å² total; per-residue (Å²): 112,57,56,86,73,76,41,76,90,76,70,79,80,78,55,68,73,58,50,53,50,49,38,52,49,19,53,52,28,48,76,71,76,40,86,25,71,46,86,26,65,40,60,71,54,24,54,50,42,42,74,55,51,33,77,39,65,35,69,35,48,71,67,60,49,52,51,54,51,51,52,50,53,53,52,54,64,72,49,82,65,91,69,88,74,80,88,68,132

Nearest PDB structures (foldseek):
  7nr1-assembly1_A  TM=9.152E-01  e=1.120E-03  Rhizorhabdus wittichii RW1
  7o5w-assembly1_BBB  TM=8.417E-01  e=4.558E-04  Rhizorhabdus wittichii RW1
  7nnk-assembly1_B  TM=8.457E-01  e=7.395E-04  Rhizorhabdus wittichii RW1
  7o9r-assembly1_BBB  TM=8.411E-01  e=7.395E-04  Rhizorhabdus wittichii RW1
  7o5i-assembly1_A  TM=8.399E-01  e=1.286E-03  Rhizorhabdus wittichii RW1

Secondary structure (DSSP, 8-state):
-GGGGTPPS-SS---HHHHHHHHHHHHHHHHTTPPPEE--SSHHHHHHHHHTT-SEE----HHHHHHHHHHHHHHHHHS--SS------